Protein AF-A0AAU1RNJ7-F1 (afdb_monomer_lite)

pLDDT: mean 81.9, std 21.22, range [35.22, 98.25]

Structure (mmCIF, N/CA/C/O backbone):
data_AF-A0AAU1RNJ7-F1
#
_entry.id   AF-A0AAU1RNJ7-F1
#
loop_
_atom_site.group_PDB
_atom_site.id
_atom_site.type_symbol
_atom_site.label_atom_id
_atom_site.label_alt_id
_atom_site.label_comp_id
_atom_site.label_asym_id
_atom_site.label_entity_id
_atom_site.label_seq_id
_atom_site.pdbx_PDB_ins_code
_atom_site.Cartn_x
_atom_site.Cartn_y
_atom_site.Cartn_z
_atom_site.occupancy
_atom_site.B_iso_or_equiv
_atom_site.auth_seq_id
_atom_site.auth_comp_id
_atom_site.auth_asym_id
_atom_site.auth_atom_id
_atom_site.pdbx_PDB_model_num
ATOM 1 N N . MET A 1 1 ? 16.103 -21.309 -7.660 1.00 35.22 1 MET A N 1
ATOM 2 C CA . MET A 1 1 ? 15.655 -20.210 -6.779 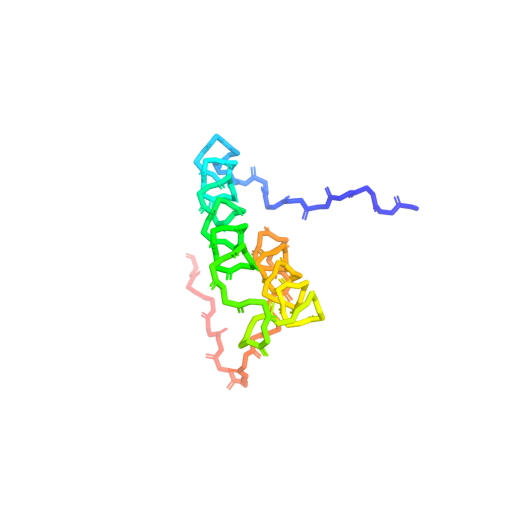1.00 35.22 1 MET A CA 1
ATOM 3 C C . MET A 1 1 ? 15.324 -19.030 -7.674 1.00 35.22 1 MET A C 1
ATOM 5 O O . MET A 1 1 ? 16.230 -18.513 -8.309 1.00 35.22 1 MET A O 1
ATOM 9 N N . CYS A 1 2 ? 14.053 -18.668 -7.828 1.00 37.38 2 CYS A N 1
ATOM 10 C CA . CYS A 1 2 ? 13.682 -17.518 -8.654 1.00 37.38 2 CYS A CA 1
ATOM 11 C C . CYS A 1 2 ? 13.802 -16.256 -7.791 1.00 37.38 2 CYS A C 1
ATOM 13 O O . CYS A 1 2 ? 12.973 -16.037 -6.909 1.00 37.38 2 CYS A O 1
ATOM 15 N N . ALA A 1 3 ? 14.870 -15.481 -7.991 1.00 52.84 3 ALA A N 1
ATOM 16 C CA . ALA A 1 3 ? 14.998 -14.145 -7.415 1.00 52.84 3 ALA A CA 1
ATOM 17 C C . ALA A 1 3 ? 13.884 -13.246 -7.982 1.00 52.84 3 ALA A C 1
ATOM 19 O O . ALA A 1 3 ? 13.506 -13.400 -9.141 1.00 52.84 3 ALA A O 1
ATOM 20 N N . GLY A 1 4 ? 13.322 -12.373 -7.141 1.00 62.66 4 GLY A N 1
ATOM 21 C CA . GLY A 1 4 ? 12.122 -11.581 -7.421 1.00 62.66 4 GLY A CA 1
ATOM 22 C C . GLY A 1 4 ? 12.087 -10.964 -8.822 1.00 62.66 4 GLY A C 1
ATOM 23 O O . GLY A 1 4 ? 12.928 -10.143 -9.166 1.00 62.66 4 GLY A O 1
ATOM 24 N N . GLY A 1 5 ? 11.097 -11.366 -9.620 1.00 68.50 5 GLY A N 1
ATOM 25 C CA . GLY A 1 5 ? 10.865 -10.824 -10.954 1.00 68.50 5 GLY A CA 1
ATOM 26 C C . GLY A 1 5 ? 9.910 -9.644 -10.884 1.00 68.50 5 GLY A C 1
ATOM 27 O O . GLY A 1 5 ? 8.696 -9.836 -10.906 1.00 68.50 5 GLY A O 1
ATOM 28 N N . LEU A 1 6 ? 10.453 -8.435 -10.772 1.00 80.62 6 LEU A N 1
ATOM 29 C CA . LEU A 1 6 ? 9.714 -7.245 -11.183 1.00 80.62 6 LEU A CA 1
ATOM 30 C C . LEU A 1 6 ? 9.755 -7.152 -12.722 1.00 80.62 6 LEU A C 1
ATOM 32 O O . LEU A 1 6 ? 10.729 -7.605 -13.331 1.00 80.62 6 LEU A O 1
ATOM 36 N N . PRO A 1 7 ? 8.717 -6.599 -13.369 1.00 84.62 7 PRO A N 1
ATOM 37 C CA . PRO A 1 7 ? 8.727 -6.319 -14.801 1.00 84.62 7 PRO A CA 1
ATOM 38 C C . PRO A 1 7 ? 9.973 -5.531 -15.230 1.00 84.62 7 PRO A C 1
ATOM 40 O O . PRO A 1 7 ? 10.342 -4.552 -14.589 1.00 84.62 7 PRO A O 1
ATOM 43 N N . ALA A 1 8 ? 10.592 -5.922 -16.348 1.00 78.62 8 ALA A N 1
ATOM 44 C CA . ALA A 1 8 ? 11.857 -5.339 -16.815 1.00 78.62 8 ALA A CA 1
ATOM 45 C C . ALA A 1 8 ? 11.786 -3.832 -17.141 1.00 78.62 8 ALA A C 1
ATOM 47 O O . ALA A 1 8 ? 12.804 -3.153 -17.094 1.00 78.62 8 ALA A O 1
ATOM 48 N N . ALA A 1 9 ? 10.597 -3.316 -17.465 1.00 83.56 9 ALA A N 1
ATOM 49 C CA . ALA A 1 9 ? 10.350 -1.907 -17.783 1.00 83.56 9 ALA A CA 1
ATOM 50 C C . ALA A 1 9 ? 9.632 -1.152 -16.646 1.00 83.56 9 ALA A C 1
ATOM 52 O O . ALA A 1 9 ? 8.970 -0.148 -16.893 1.00 83.56 9 ALA A O 1
ATOM 53 N N . MET A 1 10 ? 9.694 -1.663 -15.412 1.00 88.44 10 MET A N 1
ATOM 54 C CA . MET A 1 10 ? 9.102 -0.992 -14.256 1.00 88.44 10 MET A CA 1
ATOM 55 C C . MET A 1 10 ? 9.868 0.291 -13.921 1.00 88.44 10 MET A C 1
ATOM 57 O O . MET A 1 10 ? 11.081 0.260 -13.726 1.00 88.44 10 MET A O 1
ATOM 61 N N . ASP A 1 11 ? 9.139 1.395 -13.771 1.00 92.38 11 ASP A N 1
ATOM 62 C CA . ASP A 1 11 ? 9.658 2.602 -13.134 1.00 92.38 11 ASP A CA 1
ATOM 63 C C . ASP A 1 11 ? 9.743 2.374 -11.616 1.00 92.38 11 ASP A C 1
ATOM 65 O O . ASP A 1 11 ? 8.757 2.477 -10.885 1.00 92.38 11 ASP A O 1
ATOM 69 N N . VAL A 1 12 ? 10.930 1.986 -11.149 1.00 91.56 12 VAL A N 1
ATOM 70 C CA . VAL A 1 12 ? 11.162 1.613 -9.747 1.00 91.56 12 VAL A CA 1
ATOM 71 C C . VAL A 1 12 ? 10.975 2.798 -8.803 1.00 91.56 12 VAL A C 1
ATOM 73 O O . VAL A 1 12 ? 10.463 2.607 -7.702 1.00 91.56 12 VAL A O 1
ATOM 76 N N . GLU A 1 13 ? 11.354 4.009 -9.208 1.00 94.69 13 GLU A N 1
ATOM 77 C CA . GLU A 1 13 ? 11.230 5.209 -8.371 1.00 94.69 13 GLU A CA 1
ATOM 78 C C . GLU A 1 13 ? 9.757 5.571 -8.158 1.00 94.69 13 GLU A C 1
ATOM 80 O O . GLU A 1 13 ? 9.298 5.764 -7.023 1.00 94.69 13 GLU A O 1
ATOM 85 N N . LEU A 1 14 ? 8.979 5.573 -9.245 1.00 95.19 14 LEU A N 1
ATOM 86 C CA . LEU A 1 14 ? 7.543 5.816 -9.177 1.00 95.19 14 LEU A CA 1
ATOM 87 C C . LEU A 1 14 ? 6.829 4.748 -8.342 1.00 95.19 14 LEU A C 1
ATOM 89 O O . LEU A 1 14 ? 6.040 5.079 -7.455 1.00 95.19 14 LEU A O 1
ATOM 93 N N . GLU A 1 15 ? 7.110 3.467 -8.588 1.00 94.56 15 GLU A N 1
ATOM 94 C CA . GLU A 1 15 ? 6.459 2.376 -7.859 1.00 94.56 15 GLU A CA 1
ATOM 95 C C . GLU A 1 15 ? 6.876 2.320 -6.384 1.00 94.56 15 GLU A C 1
ATOM 97 O O . GLU A 1 15 ? 6.053 1.990 -5.526 1.00 94.56 15 GLU A O 1
ATOM 102 N N . SER A 1 16 ? 8.107 2.722 -6.055 1.00 95.25 16 SER A N 1
ATOM 103 C CA . SER A 1 16 ? 8.553 2.873 -4.664 1.00 95.25 16 SER A CA 1
ATOM 104 C C . SER A 1 16 ? 7.795 3.997 -3.959 1.00 95.25 16 SER A C 1
ATOM 106 O O . SER A 1 16 ? 7.295 3.801 -2.850 1.00 95.25 16 SER A O 1
ATOM 108 N N . THR A 1 17 ? 7.626 5.143 -4.625 1.00 98.00 17 THR A N 1
ATOM 109 C CA . THR A 1 17 ? 6.829 6.266 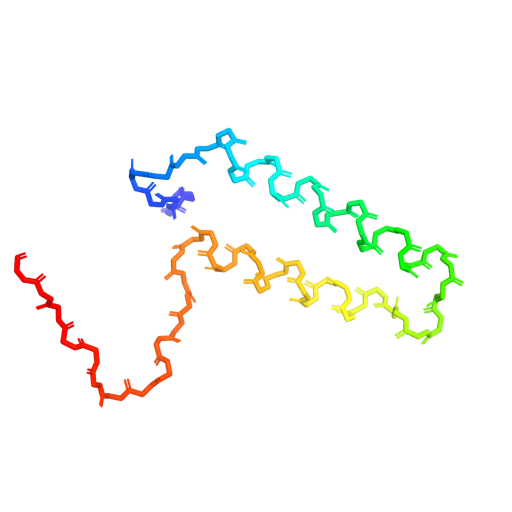-4.106 1.00 98.00 17 THR A CA 1
ATOM 110 C C . THR A 1 17 ? 5.370 5.857 -3.897 1.00 98.00 17 THR A C 1
ATOM 112 O O . THR A 1 17 ? 4.774 6.136 -2.854 1.00 98.00 17 THR A O 1
ATOM 115 N N . ARG A 1 18 ? 4.793 5.135 -4.862 1.00 96.62 18 ARG A N 1
ATOM 116 C CA . ARG A 1 18 ? 3.412 4.643 -4.791 1.00 96.62 18 ARG A CA 1
ATOM 117 C C . ARG A 1 18 ? 3.215 3.647 -3.646 1.00 96.62 18 ARG A C 1
ATOM 119 O O . ARG A 1 18 ? 2.194 3.704 -2.958 1.00 96.62 18 ARG A O 1
ATOM 126 N N . LEU A 1 19 ? 4.188 2.764 -3.414 1.00 96.9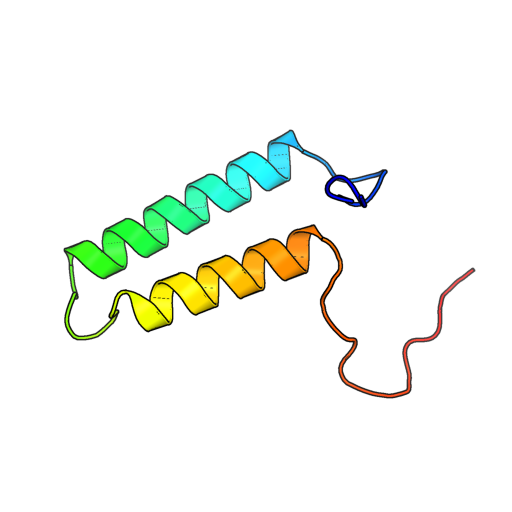4 19 LEU A N 1
ATOM 127 C CA . LEU A 1 19 ? 4.175 1.825 -2.293 1.00 96.94 19 LEU A CA 1
ATOM 128 C C . LEU A 1 19 ? 4.304 2.542 -0.942 1.00 96.94 19 LEU A C 1
ATOM 130 O O . LEU A 1 19 ? 3.581 2.192 -0.010 1.00 96.94 19 LEU A O 1
ATOM 134 N N . ALA A 1 20 ? 5.176 3.549 -0.833 1.00 98.25 20 ALA A N 1
ATOM 135 C CA . ALA A 1 20 ? 5.322 4.350 0.383 1.00 98.25 20 ALA A CA 1
ATOM 136 C C . ALA A 1 20 ? 4.006 5.055 0.748 1.00 98.25 20 ALA A C 1
ATOM 138 O O . ALA A 1 20 ? 3.495 4.870 1.851 1.00 98.25 20 ALA A O 1
ATOM 139 N N . ALA A 1 21 ? 3.381 5.737 -0.217 1.00 98.25 21 ALA A N 1
ATOM 140 C CA . ALA A 1 21 ? 2.093 6.399 -0.012 1.00 98.25 21 ALA A CA 1
ATOM 141 C C . ALA A 1 21 ? 0.978 5.421 0.413 1.00 98.25 21 ALA A C 1
ATOM 143 O O . ALA A 1 21 ? 0.128 5.756 1.242 1.00 98.25 21 ALA A O 1
ATOM 144 N N . LEU A 1 22 ? 0.978 4.190 -0.119 1.00 97.88 22 LEU A N 1
ATOM 145 C CA . LEU A 1 22 ? 0.061 3.142 0.337 1.00 97.88 22 LEU A CA 1
ATOM 146 C C . LEU A 1 22 ? 0.320 2.775 1.803 1.00 97.88 22 LEU A C 1
ATOM 148 O O . LEU A 1 22 ? -0.631 2.697 2.579 1.00 97.88 22 LEU A O 1
ATOM 152 N N . LEU A 1 23 ? 1.576 2.522 2.180 1.00 98.25 23 LEU A N 1
ATOM 153 C CA . LEU A 1 23 ? 1.938 2.151 3.550 1.00 98.25 23 LEU A CA 1
ATOM 154 C C . LEU A 1 23 ? 1.545 3.236 4.555 1.00 98.25 23 LEU A C 1
ATOM 156 O O . LEU A 1 23 ? 1.000 2.902 5.609 1.00 98.25 23 LEU A O 1
ATOM 160 N N . ASP A 1 24 ? 1.741 4.506 4.209 1.00 98.25 24 ASP A N 1
ATOM 161 C CA . ASP A 1 24 ? 1.312 5.637 5.033 1.00 98.25 24 ASP A CA 1
ATOM 162 C C . ASP A 1 24 ? -0.207 5.624 5.238 1.00 98.25 24 ASP A C 1
ATOM 164 O O . ASP A 1 24 ? -0.690 5.703 6.370 1.00 98.25 24 ASP A O 1
ATOM 168 N N . GLY A 1 25 ? -0.975 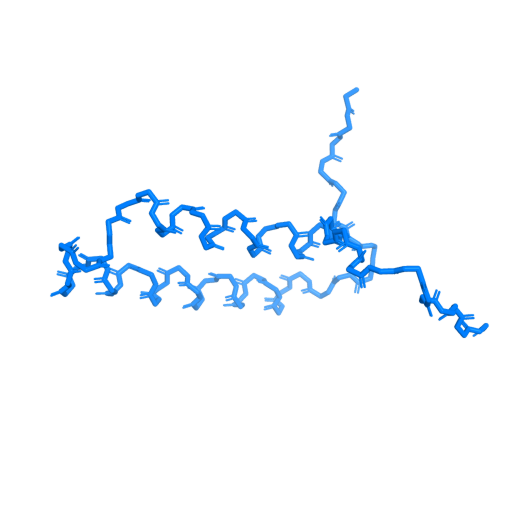5.431 4.161 1.00 97.38 25 GLY A N 1
ATOM 169 C CA . GLY A 1 25 ? -2.434 5.332 4.227 1.00 97.38 25 GLY A CA 1
ATOM 170 C C . GLY A 1 25 ? -2.923 4.156 5.080 1.00 97.38 25 GLY A C 1
ATOM 171 O O . GLY A 1 25 ? -3.816 4.327 5.912 1.00 97.38 25 GLY A O 1
ATOM 172 N N . LEU A 1 26 ? -2.320 2.972 4.925 1.00 98.06 26 LEU A N 1
ATOM 173 C CA . LEU A 1 26 ? -2.651 1.791 5.734 1.00 98.06 26 LEU A CA 1
ATOM 174 C C . LEU A 1 26 ? -2.295 2.006 7.212 1.00 98.06 26 LEU A C 1
ATOM 176 O O . LEU A 1 26 ? -3.059 1.614 8.094 1.00 98.06 26 LEU A O 1
ATOM 180 N N . THR A 1 27 ? -1.159 2.649 7.487 1.00 96.94 27 THR A N 1
ATOM 181 C CA . THR A 1 27 ? -0.699 2.957 8.849 1.00 96.94 27 THR A CA 1
ATOM 182 C C . THR A 1 27 ? -1.629 3.953 9.527 1.00 96.94 27 THR A C 1
ATOM 184 O O . THR A 1 27 ? -2.045 3.737 10.668 1.00 96.94 27 THR A O 1
ATOM 187 N N . LEU A 1 28 ? -2.024 5.009 8.813 1.00 98.25 28 LEU A N 1
ATOM 188 C CA . LEU A 1 28 ? -2.979 5.995 9.305 1.00 98.25 28 LEU A CA 1
ATOM 189 C C . LEU A 1 28 ? -4.330 5.336 9.623 1.00 98.25 28 LEU A C 1
ATOM 191 O O . LEU A 1 28 ? -4.894 5.565 10.691 1.00 98.25 28 LEU A O 1
ATOM 195 N N . GLN A 1 29 ? -4.823 4.463 8.740 1.00 97.88 29 GLN A N 1
ATOM 196 C CA . GLN A 1 29 ? -6.068 3.715 8.949 1.00 97.88 29 GLN A CA 1
ATOM 197 C C . GLN A 1 29 ? -6.007 2.794 10.173 1.00 97.88 29 GLN A C 1
ATOM 199 O O . GLN A 1 29 ? -6.929 2.814 10.989 1.00 97.88 29 GLN A O 1
ATOM 204 N N . ALA A 1 30 ? -4.924 2.026 10.326 1.00 96.94 30 ALA A N 1
ATOM 205 C CA . ALA A 1 30 ? -4.710 1.150 11.479 1.00 96.94 30 ALA A CA 1
ATOM 206 C C . ALA A 1 30 ? -4.676 1.929 12.800 1.00 96.94 30 ALA A C 1
ATOM 208 O O . ALA A 1 30 ? -5.203 1.471 13.810 1.00 96.94 30 ALA A O 1
ATOM 209 N N . THR A 1 31 ? -4.055 3.110 12.773 1.00 97.06 31 THR A N 1
ATOM 210 C CA . THR A 1 31 ? -3.880 3.973 13.946 1.00 97.06 31 THR A CA 1
ATOM 211 C C . THR A 1 31 ? -5.199 4.612 14.369 1.00 97.06 31 THR A C 1
ATOM 213 O O . THR A 1 31 ? -5.515 4.644 15.555 1.00 97.06 31 THR A O 1
ATOM 216 N N . LEU A 1 32 ? -5.977 5.121 13.410 1.00 98.00 32 LEU A N 1
ATOM 217 C CA . LEU A 1 32 ? -7.211 5.851 13.705 1.00 98.00 32 LEU A CA 1
ATOM 218 C C . LEU A 1 32 ? -8.397 4.928 13.997 1.00 98.00 32 LEU A C 1
ATOM 220 O O . LEU A 1 32 ? -9.294 5.306 14.746 1.00 98.00 32 LEU A O 1
ATOM 224 N N . LEU A 1 33 ? -8.452 3.757 13.359 1.00 97.31 33 LEU A N 1
ATOM 225 C CA . LEU A 1 33 ? -9.644 2.906 13.334 1.00 97.31 33 LEU A CA 1
ATOM 226 C C . LEU A 1 33 ? -9.268 1.410 13.429 1.00 97.31 33 LEU A C 1
ATOM 228 O O . LEU A 1 33 ? -9.580 0.643 12.510 1.00 97.31 33 LEU A O 1
ATOM 232 N N . PRO A 1 34 ? -8.620 0.972 14.526 1.00 93.00 34 PRO A N 1
ATOM 233 C CA . PRO A 1 34 ? -8.039 -0.370 14.644 1.00 93.00 34 PRO A CA 1
ATOM 234 C C . PRO A 1 34 ? -9.066 -1.506 14.517 1.00 93.00 34 PRO A C 1
ATOM 236 O O . PRO A 1 34 ? -8.768 -2.531 13.905 1.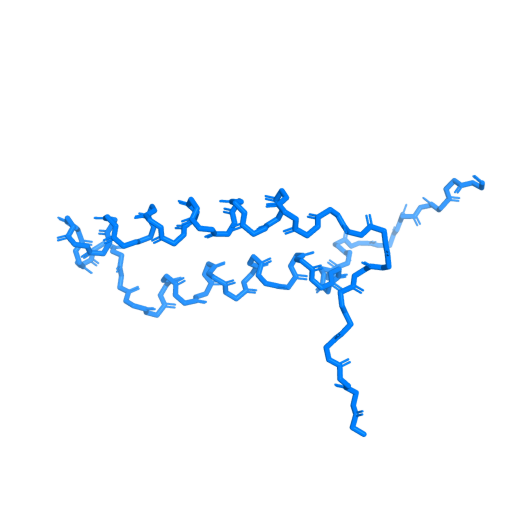00 93.00 34 PRO A O 1
ATOM 239 N N . ASP A 1 35 ? -10.293 -1.313 15.011 1.00 96.56 35 ASP A N 1
ATOM 240 C CA . ASP A 1 35 ? -11.357 -2.325 14.917 1.00 96.56 35 ASP A CA 1
ATOM 241 C C . ASP A 1 35 ? -11.928 -2.448 13.497 1.00 96.56 35 ASP A C 1
ATOM 243 O O . ASP A 1 35 ? -12.356 -3.522 13.072 1.00 96.56 35 ASP A O 1
ATOM 247 N N . ARG A 1 36 ? -11.920 -1.348 12.731 1.00 96.00 36 ARG A N 1
ATOM 248 C CA . ARG A 1 36 ? -12.407 -1.317 11.343 1.00 96.00 36 ARG A CA 1
ATOM 249 C C . ARG A 1 36 ? -11.361 -1.836 10.360 1.00 96.00 36 ARG A C 1
ATOM 251 O O . ARG A 1 36 ? -11.724 -2.416 9.338 1.00 96.00 36 ARG A O 1
ATOM 258 N N . TYR A 1 37 ? -10.083 -1.621 10.660 1.00 97.06 37 TYR A N 1
ATOM 259 C CA . TYR A 1 37 ? -8.960 -2.012 9.815 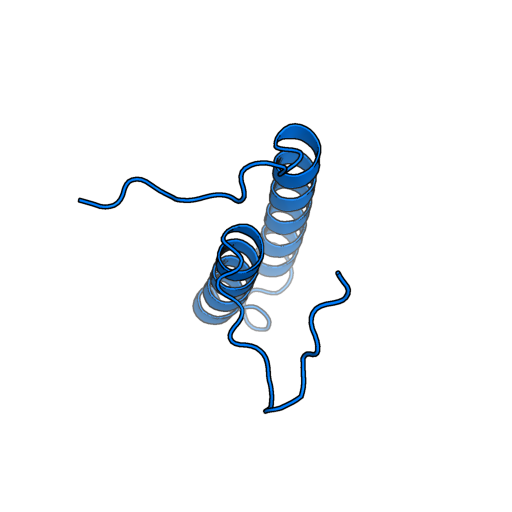1.00 97.06 37 TYR A CA 1
ATOM 260 C C . TYR A 1 37 ? -8.010 -2.952 10.562 1.00 97.06 37 TYR A C 1
ATOM 262 O O . TYR A 1 37 ? -6.894 -2.563 10.919 1.00 97.06 37 TYR A O 1
ATOM 270 N N . PRO A 1 38 ? -8.418 -4.216 10.779 1.00 95.50 38 PRO A N 1
ATOM 271 C CA . PRO A 1 38 ? -7.584 -5.168 11.488 1.00 95.50 38 PRO A CA 1
ATOM 272 C C . PRO A 1 38 ? -6.310 -5.497 10.688 1.00 95.50 38 PRO A C 1
ATOM 274 O O . PRO A 1 38 ? -6.320 -5.486 9.449 1.00 95.50 38 PRO A O 1
ATOM 277 N N . PRO A 1 39 ? -5.213 -5.903 11.358 1.00 94.88 39 PRO A N 1
ATOM 278 C CA . PRO A 1 39 ? -3.939 -6.192 10.697 1.00 94.88 39 PRO A CA 1
ATOM 279 C C . PRO A 1 39 ? -4.024 -7.247 9.585 1.00 94.88 39 PRO A C 1
ATOM 281 O O . PRO A 1 39 ? -3.251 -7.219 8.629 1.00 94.88 39 PRO A O 1
ATOM 284 N N . THR A 1 40 ? -4.947 -8.204 9.698 1.00 96.50 40 THR A N 1
ATOM 285 C CA . THR A 1 40 ? -5.187 -9.233 8.677 1.00 96.50 40 THR A CA 1
ATOM 286 C C . THR A 1 40 ? -5.679 -8.633 7.363 1.00 96.50 40 THR A C 1
ATOM 288 O O . THR A 1 40 ? -5.149 -8.995 6.312 1.00 96.50 40 THR A O 1
ATOM 291 N N . LEU A 1 41 ? -6.621 -7.688 7.420 1.00 96.75 41 LEU A N 1
ATOM 292 C CA . LEU A 1 41 ? -7.155 -6.989 6.253 1.00 96.75 41 LEU A CA 1
ATOM 293 C C . LEU A 1 41 ? -6.076 -6.127 5.585 1.00 96.75 41 LEU A C 1
ATOM 295 O O . LEU A 1 41 ? -5.858 -6.225 4.380 1.00 96.75 41 LEU A O 1
ATOM 299 N N . LEU A 1 42 ? -5.337 -5.336 6.365 1.00 97.56 42 LEU A N 1
ATOM 300 C CA . LEU A 1 42 ? -4.289 -4.459 5.825 1.00 97.56 42 LEU A CA 1
ATOM 301 C C . LEU A 1 42 ? -3.154 -5.253 5.157 1.00 97.56 42 LEU A C 1
ATOM 303 O O . LEU A 1 42 ? -2.668 -4.875 4.090 1.00 97.56 42 LEU A O 1
ATOM 307 N N . ARG A 1 43 ? -2.785 -6.418 5.712 1.00 97.12 43 ARG A N 1
ATOM 308 C CA . ARG A 1 43 ? -1.836 -7.342 5.066 1.00 97.12 43 ARG A CA 1
ATOM 309 C C . ARG A 1 43 ? -2.361 -7.908 3.745 1.00 97.12 43 ARG A C 1
ATOM 311 O O . ARG A 1 43 ? -1.558 -8.129 2.839 1.00 97.12 43 ARG A O 1
ATOM 318 N N . GLN A 1 44 ? -3.667 -8.153 3.615 1.00 97.50 44 GLN A N 1
ATOM 319 C CA . GLN A 1 44 ? -4.263 -8.591 2.345 1.00 97.50 44 GLN A CA 1
ATOM 320 C C . GLN A 1 44 ? -4.171 -7.494 1.281 1.00 97.50 44 GLN A C 1
ATOM 322 O O . GLN A 1 44 ? -3.781 -7.784 0.150 1.00 97.50 44 GLN A O 1
ATOM 327 N N . VAL A 1 45 ? -4.445 -6.238 1.651 1.00 97.06 45 VAL A N 1
ATOM 328 C CA . VAL A 1 45 ? -4.292 -5.084 0.750 1.00 97.06 45 VAL A CA 1
ATOM 329 C C . VAL A 1 45 ? -2.843 -4.951 0.277 1.00 97.06 45 VAL A C 1
ATOM 331 O O . VAL A 1 45 ? -2.595 -4.879 -0.928 1.00 97.06 45 VAL A O 1
ATOM 334 N N . LEU A 1 46 ? -1.878 -5.008 1.201 1.00 96.44 46 LEU A N 1
ATOM 335 C CA . LEU A 1 46 ? -0.457 -4.945 0.857 1.00 96.44 46 LEU A CA 1
ATOM 336 C C . LEU A 1 46 ? -0.041 -6.097 -0.069 1.00 96.44 46 LEU A C 1
ATOM 338 O O . LEU A 1 46 ? 0.621 -5.865 -1.078 1.00 96.44 46 LEU A O 1
ATOM 342 N N . ARG A 1 47 ? -0.462 -7.337 0.223 1.00 95.19 47 ARG A N 1
ATOM 343 C CA . ARG A 1 47 ? -0.168 -8.501 -0.629 1.00 95.19 47 ARG A CA 1
ATOM 344 C C . ARG A 1 47 ? -0.691 -8.289 -2.050 1.00 95.19 47 ARG A C 1
ATOM 346 O O . ARG A 1 47 ? 0.070 -8.451 -2.996 1.00 95.19 47 ARG A O 1
ATOM 353 N N . ARG A 1 48 ? -1.948 -7.854 -2.191 1.00 94.56 48 ARG A N 1
ATOM 354 C CA . ARG A 1 48 ? -2.570 -7.578 -3.493 1.00 94.56 48 ARG A CA 1
ATOM 355 C C . ARG A 1 48 ? -1.800 -6.519 -4.282 1.00 94.56 48 ARG A C 1
ATOM 357 O O . ARG A 1 48 ? -1.663 -6.651 -5.495 1.00 94.56 48 ARG A O 1
ATOM 364 N N . HIS A 1 49 ? -1.288 -5.492 -3.607 1.00 94.31 49 HIS A N 1
ATOM 365 C CA . HIS A 1 49 ? -0.479 -4.459 -4.247 1.00 94.31 49 HIS A CA 1
ATOM 366 C C . HIS A 1 49 ? 0.887 -4.990 -4.707 1.00 94.31 49 HIS A C 1
ATOM 368 O O . HIS A 1 49 ? 1.308 -4.716 -5.827 1.00 94.31 49 HIS A O 1
ATOM 374 N N . LEU A 1 50 ? 1.551 -5.812 -3.890 1.00 92.88 50 LEU A N 1
ATOM 375 C CA . LEU A 1 50 ? 2.805 -6.472 -4.271 1.00 92.88 50 LEU A CA 1
ATOM 376 C C . LEU A 1 50 ? 2.611 -7.463 -5.430 1.00 92.88 50 LEU A C 1
ATOM 378 O O . LEU A 1 50 ? 3.494 -7.601 -6.273 1.00 92.88 50 LEU A O 1
ATOM 382 N N . ASP A 1 51 ? 1.468 -8.144 -5.494 1.00 91.25 51 ASP A N 1
ATOM 383 C CA . ASP A 1 51 ? 1.134 -9.023 -6.617 1.00 91.25 51 ASP A CA 1
ATOM 384 C C . ASP A 1 51 ? 0.902 -8.219 -7.904 1.00 91.25 51 ASP A C 1
ATOM 386 O O . ASP A 1 51 ? 1.327 -8.654 -8.973 1.00 91.25 51 ASP A O 1
ATOM 390 N N . ALA A 1 52 ? 0.312 -7.020 -7.803 1.00 88.38 52 ALA A N 1
ATOM 391 C CA . ALA A 1 52 ? 0.210 -6.080 -8.920 1.00 88.38 52 ALA A CA 1
ATOM 392 C C . ALA A 1 52 ? 1.586 -5.642 -9.436 1.00 88.38 52 ALA A C 1
ATOM 394 O O . ALA A 1 52 ? 1.817 -5.684 -10.641 1.00 88.38 52 ALA A O 1
ATOM 395 N N . LEU A 1 53 ? 2.518 -5.313 -8.534 1.00 89.88 53 LEU A N 1
ATOM 396 C CA . LEU A 1 53 ? 3.895 -4.958 -8.897 1.00 89.88 53 LEU A CA 1
ATOM 397 C C . LEU A 1 53 ? 4.616 -6.096 -9.626 1.00 89.88 53 LEU A C 1
ATOM 399 O O . LEU A 1 53 ? 5.301 -5.870 -10.616 1.00 89.88 53 LEU A O 1
ATOM 403 N N . LYS A 1 54 ? 4.432 -7.341 -9.185 1.00 86.50 54 LYS A N 1
ATOM 404 C CA . LYS A 1 54 ? 5.037 -8.515 -9.837 1.00 86.50 54 LYS A CA 1
ATOM 405 C C . LYS A 1 54 ? 4.393 -8.870 -11.182 1.00 86.50 54 LYS A C 1
ATOM 407 O O . LYS A 1 54 ? 4.842 -9.805 -11.834 1.00 86.50 54 LYS A O 1
ATOM 412 N N . GLY A 1 55 ? 3.306 -8.199 -11.573 1.00 77.38 55 GLY A N 1
ATOM 413 C CA . GLY A 1 55 ? 2.473 -8.626 -12.698 1.00 77.38 55 GLY A CA 1
ATOM 414 C C . GLY A 1 55 ? 1.727 -9.944 -12.440 1.00 77.38 55 GLY A C 1
ATOM 415 O O . GLY A 1 55 ? 1.169 -10.522 -13.366 1.00 77.38 55 GLY A O 1
ATOM 416 N N . CYS A 1 56 ? 1.671 -10.417 -11.189 1.00 58.69 56 CYS A N 1
ATOM 417 C CA . CYS A 1 56 ? 1.011 -11.661 -10.766 1.00 58.69 56 CYS A CA 1
ATOM 418 C C . CYS A 1 56 ? -0.503 -11.498 -10.543 1.00 58.69 56 CYS A C 1
ATOM 420 O O . CYS A 1 56 ? -1.118 -12.233 -9.767 1.00 58.69 56 CYS A O 1
ATOM 422 N N . LEU A 1 57 ? -1.135 -10.538 -11.214 1.00 58.12 57 LEU A N 1
ATOM 423 C CA . LEU A 1 57 ? -2.588 -10.452 -11.242 1.00 58.12 57 LEU A CA 1
ATOM 424 C C . LEU A 1 57 ? -3.073 -11.485 -12.257 1.00 58.12 57 LEU A C 1
ATOM 426 O O . LEU A 1 57 ? -2.937 -11.284 -13.459 1.00 58.12 57 LEU A O 1
ATOM 430 N N . CYS A 1 58 ? -3.618 -12.605 -11.776 1.00 45.09 58 CYS A N 1
ATOM 431 C CA . CYS A 1 58 ? -4.333 -13.545 -12.636 1.00 45.09 58 CYS A CA 1
ATOM 432 C C . CYS A 1 58 ? -5.366 -12.743 -13.457 1.00 45.09 58 CYS A C 1
ATOM 434 O O . CYS A 1 58 ? -6.170 -12.031 -12.839 1.00 45.09 58 CYS A O 1
ATOM 436 N N . PRO A 1 59 ? -5.331 -12.770 -14.804 1.00 48.12 59 PRO A N 1
ATOM 437 C CA . PRO A 1 59 ? -6.317 -12.062 -15.599 1.00 48.12 59 PRO A CA 1
ATOM 438 C C . PRO A 1 59 ? -7.673 -12.687 -15.287 1.00 48.12 59 PRO A C 1
ATOM 440 O O . PRO A 1 59 ? -7.889 -13.884 -15.465 1.00 48.12 59 PRO A O 1
ATOM 443 N N . THR A 1 60 ? -8.592 -11.887 -14.769 1.00 48.97 60 THR A N 1
ATOM 444 C CA . THR A 1 60 ? -9.989 -12.284 -14.661 1.00 48.97 60 THR A CA 1
ATOM 445 C C . THR A 1 60 ? -10.547 -12.478 -16.077 1.00 48.97 60 THR A C 1
ATOM 447 O O . THR A 1 60 ? -10.917 -11.502 -16.720 1.00 48.97 60 THR A O 1
ATOM 450 N N . GLY A 1 61 ? -10.595 -13.729 -16.552 1.00 41.31 61 GLY A N 1
ATOM 451 C CA . GLY A 1 61 ? -11.405 -14.185 -17.695 1.00 41.31 61 GLY A CA 1
ATOM 452 C C . GLY A 1 61 ? -10.660 -14.472 -19.018 1.00 41.31 61 GLY A C 1
ATOM 453 O O . GLY A 1 61 ? -9.637 -13.849 -19.310 1.00 41.31 61 GLY A O 1
ATOM 454 N N . PRO A 1 62 ? -11.169 -15.410 -19.850 1.00 42.38 62 PRO A N 1
ATOM 455 C CA . PRO A 1 62 ? -10.595 -15.744 -21.150 1.00 42.38 62 PRO A CA 1
ATOM 456 C C . PRO A 1 62 ? -10.971 -14.647 -22.156 1.00 42.38 62 PRO A C 1
ATOM 458 O O . PRO A 1 62 ? -12.117 -14.559 -22.582 1.00 42.38 62 PRO A O 1
ATOM 461 N N . GLY A 1 63 ? -10.030 -13.775 -22.518 1.00 48.97 63 GLY A N 1
ATOM 462 C CA . GLY A 1 63 ? -10.317 -12.721 -23.503 1.00 48.97 63 GLY A CA 1
ATOM 463 C C . GLY A 1 63 ? -9.264 -11.630 -23.695 1.00 48.97 63 GLY A C 1
ATOM 464 O O . GLY A 1 63 ? -9.477 -10.728 -24.498 1.00 48.97 63 GLY A O 1
ATOM 465 N N . GLY A 1 64 ? -8.127 -11.675 -22.995 1.00 42.44 64 GLY A N 1
ATOM 466 C CA . GLY A 1 64 ? -7.064 -10.681 -23.161 1.00 42.44 64 GLY A CA 1
ATOM 467 C C . GLY A 1 64 ? -6.275 -10.884 -24.455 1.00 42.44 64 GLY A C 1
ATOM 468 O O . GLY A 1 64 ? -5.245 -11.557 -24.445 1.00 42.44 64 GLY A O 1
ATOM 469 N N . VAL A 1 65 ? -6.751 -10.312 -25.563 1.00 46.06 65 VAL A N 1
ATOM 470 C CA . VAL A 1 65 ? -5.981 -10.194 -26.808 1.00 46.06 65 VAL A CA 1
ATOM 471 C C . VAL A 1 65 ? -4.725 -9.352 -26.542 1.00 46.06 65 VAL A C 1
ATOM 473 O O . VAL A 1 65 ? -4.799 -8.290 -25.924 1.00 46.06 65 VAL A O 1
ATOM 476 N N . ARG A 1 66 ? -3.556 -9.830 -26.980 1.00 49.22 66 ARG A N 1
ATOM 477 C CA . ARG A 1 66 ? -2.322 -9.033 -26.994 1.00 49.22 66 ARG A CA 1
ATOM 478 C C . ARG A 1 66 ? -2.302 -8.258 -28.312 1.00 49.22 66 ARG A C 1
ATOM 480 O O . ARG A 1 66 ? -2.336 -8.887 -29.367 1.00 49.22 66 ARG A O 1
ATOM 487 N N . ALA A 1 67 ? -2.290 -6.928 -28.253 1.00 42.94 67 ALA A N 1
ATOM 488 C CA . ALA A 1 67 ? -1.941 -6.110 -29.413 1.00 42.94 67 ALA A CA 1
ATOM 489 C C . ALA A 1 67 ? -0.434 -6.254 -29.690 1.00 42.94 67 ALA A C 1
ATOM 491 O O . ALA A 1 67 ? 0.344 -6.414 -28.745 1.00 42.94 67 ALA A O 1
ATOM 492 N N . GLY A 1 68 ? -0.099 -6.315 -30.981 1.00 38.09 68 GLY A N 1
ATOM 493 C CA . GLY A 1 68 ? 1.219 -6.652 -31.522 1.00 38.09 68 GLY A CA 1
ATOM 494 C C . GLY A 1 68 ? 2.248 -5.537 -31.488 1.00 38.09 68 GLY A C 1
ATOM 495 O O . GLY A 1 68 ? 1.974 -4.478 -30.884 1.00 38.09 68 GLY A O 1
#

Foldseek 3Di:
DDDQDFPPPDPPVVLVVVLVVLVVVLVVCCVPPVPVRPPVNSVVVSVVSVCVRSVVPDPPDDDDDDDD

Sequence (68 aa):
MCAGGLPAAMDVELESTRLAALLDGLTLQATLLPDRYPPTLLRQVLRRHLDALKGCLCPTGPGGVRAG

Radius of gyration: 15.38 Å; chains: 1; bounding box: 28×27×46 Å

Secondary structure (DSSP, 8-state):
-------TT--HHHHHHHHHHHHHHHHHHHHH-TTTS-HHHHHHHHHHHHHHHTT----SSTT-PPP-